Protein AF-A0A939SA36-F1 (afdb_monomer)

InterPro domains:
  IPR015309 Transcriptional repressor TraM [PF09228] (1-78)
  IPR036336 Transcriptional repressor TraM superfamily [SSF109631] (4-79)

Mean predicted aligned error: 3.64 Å

Structure (mmCIF, N/CA/C/O backbone):
data_AF-A0A939SA36-F1
#
_entry.id   AF-A0A939SA36-F1
#
loop_
_atom_site.group_PDB
_atom_site.id
_atom_site.type_symbol
_atom_site.label_atom_id
_atom_site.label_alt_id
_atom_site.label_comp_id
_atom_site.label_asym_id
_atom_site.label_entity_id
_atom_site.label_seq_id
_atom_site.pdbx_PDB_ins_code
_atom_site.Cartn_x
_atom_site.Cartn_y
_atom_site.Cartn_z
_atom_site.occupancy
_atom_site.B_iso_or_equiv
_atom_site.auth_seq_id
_atom_site.auth_comp_id
_atom_site.auth_asym_id
_atom_site.auth_atom_id
_atom_site.pdbx_PDB_model_num
ATOM 1 N N . MET A 1 1 ? -9.694 -6.871 23.429 1.00 72.31 1 MET A N 1
ATOM 2 C CA . MET A 1 1 ? -9.328 -5.563 22.860 1.00 72.31 1 MET A CA 1
ATOM 3 C C . MET A 1 1 ? -10.500 -4.639 23.081 1.00 72.31 1 MET A C 1
ATOM 5 O O . MET A 1 1 ? -11.617 -5.022 22.740 1.00 72.31 1 MET A O 1
ATOM 9 N N . ALA A 1 2 ? -10.269 -3.504 23.729 1.00 88.69 2 ALA A N 1
ATOM 10 C CA . ALA A 1 2 ? -11.328 -2.527 23.945 1.00 88.69 2 ALA A CA 1
ATOM 11 C C . ALA A 1 2 ? -11.656 -1.817 22.621 1.00 88.69 2 ALA A C 1
ATOM 13 O O . ALA A 1 2 ? -10.782 -1.658 21.771 1.00 88.69 2 ALA A O 1
ATOM 14 N N . GLN A 1 3 ? -12.898 -1.371 22.438 1.00 89.44 3 GLN A N 1
ATOM 15 C CA . GLN A 1 3 ? -13.322 -0.707 21.200 1.00 89.44 3 GLN A CA 1
ATOM 16 C C . GLN A 1 3 ? -12.453 0.515 20.817 1.00 89.44 3 GLN A C 1
ATOM 18 O O . GLN A 1 3 ? -12.057 0.595 19.656 1.00 89.44 3 GLN A O 1
ATOM 23 N N . PRO A 1 4 ? -12.033 1.395 21.753 1.00 92.88 4 PRO A N 1
ATOM 24 C CA . PRO A 1 4 ? -11.140 2.512 21.422 1.00 92.88 4 PRO A CA 1
ATOM 25 C C . PRO A 1 4 ? -9.738 2.077 20.973 1.00 92.88 4 PRO A C 1
ATOM 27 O O . PRO A 1 4 ? -9.081 2.769 20.203 1.00 92.88 4 PRO A O 1
ATOM 30 N N . GLU A 1 5 ? -9.257 0.940 21.473 1.00 95.06 5 GLU A N 1
ATOM 31 C CA . GLU A 1 5 ? -7.958 0.377 21.099 1.00 95.06 5 GLU A CA 1
ATOM 32 C C . GLU A 1 5 ? -8.016 -0.215 19.686 1.00 95.06 5 GLU A C 1
ATOM 34 O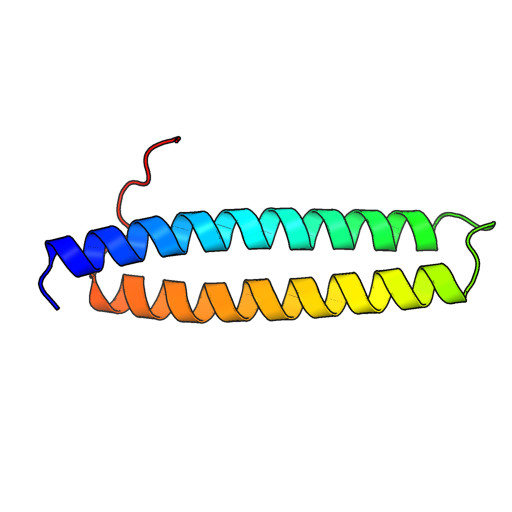 O . GLU A 1 5 ? -7.134 0.044 18.871 1.00 95.06 5 GLU A O 1
ATOM 39 N N . LEU A 1 6 ? -9.101 -0.929 19.369 1.00 96.12 6 LEU A N 1
ATOM 40 C CA . LEU A 1 6 ? -9.351 -1.456 18.029 1.00 96.12 6 LEU A CA 1
ATOM 41 C C . LEU A 1 6 ? -9.500 -0.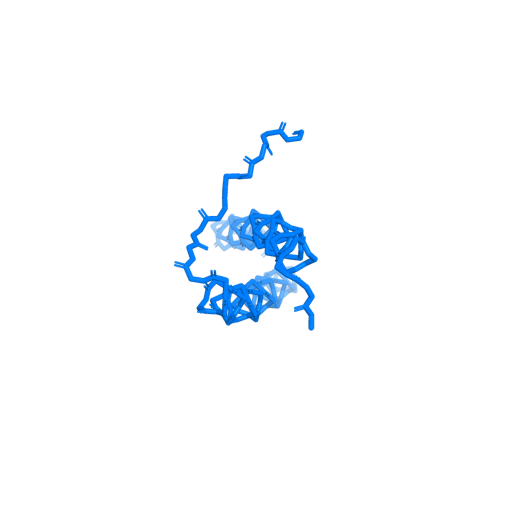335 16.993 1.00 96.12 6 LEU A C 1
ATOM 43 O O . LEU A 1 6 ? -8.950 -0.437 15.898 1.00 96.12 6 LEU A O 1
ATOM 47 N N . GLU A 1 7 ? -10.203 0.747 17.333 1.00 96.44 7 GLU A N 1
ATOM 48 C CA . GLU A 1 7 ? -10.343 1.909 16.452 1.00 96.44 7 GLU A CA 1
ATOM 49 C C . GLU A 1 7 ? -8.991 2.576 16.169 1.00 96.44 7 GLU A C 1
ATOM 51 O O . GLU A 1 7 ? -8.678 2.844 15.009 1.00 96.44 7 GLU A O 1
ATOM 56 N N . ARG A 1 8 ? -8.149 2.774 17.195 1.00 96.06 8 ARG A N 1
ATOM 57 C CA . ARG A 1 8 ? -6.786 3.310 17.022 1.00 96.06 8 ARG A CA 1
ATOM 58 C C . ARG A 1 8 ? -5.935 2.423 16.115 1.00 96.06 8 ARG A C 1
ATOM 60 O O . ARG A 1 8 ? -5.381 2.924 15.143 1.00 96.06 8 ARG A O 1
ATOM 67 N N . LEU A 1 9 ? -5.908 1.113 16.373 1.00 96.25 9 LEU A N 1
ATOM 68 C CA . LEU A 1 9 ? -5.183 0.153 15.534 1.00 96.25 9 LEU A CA 1
ATOM 69 C C . LEU A 1 9 ? -5.687 0.160 14.087 1.00 96.25 9 LEU A C 1
ATOM 71 O O . LEU A 1 9 ? -4.893 0.073 13.157 1.00 96.25 9 LEU A O 1
ATOM 75 N N . THR A 1 10 ? -6.998 0.303 13.886 1.00 97.19 10 THR A N 1
ATOM 76 C CA . THR A 1 10 ? -7.582 0.389 12.542 1.00 97.19 10 THR A CA 1
ATOM 77 C C . THR A 1 10 ? -7.164 1.681 11.839 1.00 97.19 10 THR A C 1
ATOM 79 O O . THR A 1 10 ? -6.812 1.646 10.664 1.00 97.19 10 THR A O 1
ATOM 82 N N . ILE A 1 11 ? -7.141 2.821 12.538 1.00 97.38 11 ILE A N 1
ATOM 83 C CA . ILE A 1 11 ? -6.659 4.098 11.985 1.00 97.38 11 ILE A CA 1
ATOM 84 C C . ILE A 1 11 ? -5.187 3.998 11.568 1.00 97.38 11 ILE A C 1
ATOM 86 O O . ILE A 1 11 ? -4.836 4.430 10.466 1.00 97.38 11 ILE A O 1
ATOM 90 N N . ASP A 1 12 ? -4.338 3.419 12.415 1.00 96.50 12 ASP A N 1
ATOM 91 C CA . ASP A 1 12 ? -2.914 3.254 12.117 1.00 96.50 12 ASP A CA 1
ATOM 92 C C . ASP A 1 12 ? -2.701 2.283 10.946 1.00 96.50 12 ASP A C 1
ATOM 94 O O . ASP A 1 12 ? -1.994 2.620 9.995 1.00 96.50 12 ASP A O 1
ATOM 98 N N . ALA A 1 13 ? -3.431 1.165 10.905 1.00 96.69 13 ALA A N 1
ATOM 99 C CA . ALA A 1 13 ? -3.409 0.240 9.772 1.00 96.69 13 ALA A CA 1
ATOM 100 C C . ALA A 1 13 ? -3.859 0.899 8.454 1.00 96.69 13 ALA A C 1
ATOM 102 O O . ALA A 1 13 ? -3.289 0.618 7.400 1.00 96.69 13 ALA A O 1
ATOM 103 N N . ILE A 1 14 ? -4.839 1.814 8.479 1.00 96.94 14 ILE A N 1
ATOM 104 C CA . ILE A 1 14 ? -5.227 2.581 7.282 1.00 96.94 14 ILE A CA 1
ATOM 105 C C . ILE A 1 14 ? -4.076 3.480 6.817 1.00 96.94 14 ILE A C 1
ATOM 107 O O . ILE A 1 14 ? -3.838 3.593 5.611 1.00 96.94 14 ILE A O 1
ATOM 111 N N . ARG A 1 15 ? -3.365 4.138 7.740 1.00 96.19 15 ARG A N 1
ATOM 112 C CA . ARG A 1 15 ? -2.210 4.986 7.399 1.00 96.19 15 ARG A CA 1
ATOM 113 C C . ARG A 1 15 ? -1.087 4.161 6.781 1.00 96.19 15 ARG A C 1
ATOM 115 O O . ARG A 1 15 ? -0.589 4.524 5.716 1.00 96.19 15 ARG A O 1
ATOM 122 N N . GLU A 1 16 ? -0.746 3.036 7.396 1.00 95.75 16 GLU A N 1
ATOM 123 C CA . GLU A 1 16 ? 0.268 2.111 6.887 1.00 95.75 16 GLU A CA 1
ATOM 124 C C . GLU A 1 16 ? -0.114 1.535 5.523 1.00 95.75 16 GLU A C 1
ATOM 126 O O . GLU A 1 16 ? 0.711 1.495 4.609 1.00 95.75 16 GLU A O 1
ATOM 131 N N . TYR A 1 17 ? -1.379 1.147 5.346 1.00 96.38 17 TYR A N 1
ATOM 132 C CA . TYR A 1 17 ? -1.889 0.681 4.062 1.00 96.38 17 TYR A CA 1
ATOM 133 C C . TYR A 1 17 ? -1.737 1.759 2.983 1.00 96.38 17 TYR A C 1
ATOM 135 O O . TYR A 1 17 ? -1.148 1.490 1.936 1.00 96.38 17 TYR A O 1
ATOM 143 N N . ARG A 1 18 ? -2.171 2.999 3.247 1.00 95.75 18 ARG A N 1
ATOM 144 C CA . ARG A 1 18 ? -2.013 4.124 2.305 1.00 95.75 18 ARG A CA 1
ATOM 145 C C . ARG A 1 18 ? -0.548 4.365 1.934 1.00 95.75 18 ARG A C 1
ATOM 147 O O . ARG A 1 18 ? -0.251 4.545 0.755 1.00 95.75 18 ARG A O 1
ATOM 154 N N . ALA A 1 19 ? 0.360 4.325 2.910 1.00 95.75 19 ALA A N 1
ATOM 155 C CA . ALA A 1 19 ? 1.793 4.459 2.659 1.00 95.75 19 ALA A CA 1
ATOM 156 C C . ALA A 1 19 ? 2.327 3.318 1.775 1.00 95.75 19 ALA A C 1
ATOM 158 O O . ALA A 1 19 ? 3.051 3.567 0.813 1.00 95.75 19 ALA A O 1
ATOM 159 N N . SER A 1 20 ? 1.919 2.074 2.041 1.00 96.75 20 SER A N 1
ATOM 160 C CA . SER A 1 20 ? 2.336 0.919 1.236 1.00 96.75 20 SER A CA 1
ATOM 161 C C . SER A 1 20 ? 1.826 0.972 -0.205 1.00 96.75 20 SER A C 1
ATOM 163 O O . SER A 1 20 ? 2.565 0.628 -1.122 1.00 96.75 20 SER A O 1
ATOM 165 N N . VAL A 1 21 ? 0.608 1.481 -0.423 1.00 96.56 21 VAL A N 1
ATOM 166 C CA . VAL A 1 21 ? 0.059 1.706 -1.768 1.00 96.56 21 VAL A CA 1
ATOM 167 C C . VAL A 1 21 ? 0.889 2.748 -2.518 1.00 96.56 21 VAL A C 1
ATOM 169 O O . VAL A 1 21 ? 1.245 2.524 -3.672 1.00 96.56 21 VAL A O 1
ATOM 172 N N . ALA A 1 22 ? 1.255 3.857 -1.867 1.00 96.75 22 ALA A N 1
ATOM 173 C CA . ALA A 1 22 ? 2.096 4.883 -2.484 1.00 96.75 22 ALA A CA 1
ATOM 174 C C . ALA A 1 22 ? 3.487 4.344 -2.875 1.00 96.75 22 ALA A C 1
ATOM 176 O O . ALA A 1 22 ? 3.994 4.658 -3.955 1.00 96.75 22 ALA A O 1
ATOM 177 N N . LEU A 1 23 ? 4.088 3.496 -2.033 1.00 96.44 23 LEU A N 1
ATOM 178 C CA . LEU A 1 23 ? 5.363 2.834 -2.332 1.00 96.44 23 LEU A CA 1
ATOM 179 C C . LEU A 1 23 ? 5.242 1.856 -3.504 1.00 96.44 23 LEU A C 1
ATOM 181 O O . LEU A 1 23 ? 6.081 1.877 -4.403 1.00 96.44 23 LEU A O 1
ATOM 185 N N . ALA A 1 24 ? 4.193 1.032 -3.521 1.00 96.75 24 ALA A N 1
ATOM 186 C CA . ALA A 1 24 ? 3.950 0.082 -4.600 1.00 96.75 24 ALA A CA 1
ATOM 187 C C . ALA A 1 24 ? 3.731 0.785 -5.944 1.00 96.75 24 ALA A C 1
ATOM 189 O O . ALA A 1 24 ? 4.319 0.385 -6.949 1.00 96.75 24 ALA A O 1
ATOM 190 N N . GLU A 1 25 ? 2.968 1.878 -5.948 1.00 97.44 25 GLU A N 1
ATOM 191 C CA . GLU A 1 25 ? 2.751 2.689 -7.144 1.00 97.44 25 GLU A CA 1
ATOM 192 C C . GLU A 1 25 ? 4.048 3.357 -7.619 1.00 97.44 25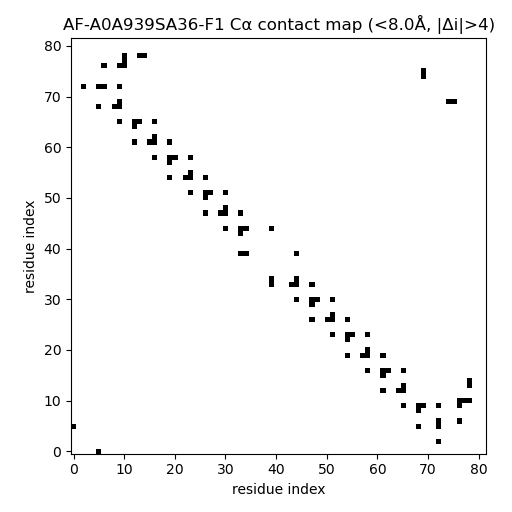 GLU A C 1
ATOM 194 O O . GLU A 1 25 ? 4.366 3.326 -8.807 1.00 97.44 25 GLU A O 1
ATOM 199 N N . THR A 1 26 ? 4.859 3.877 -6.697 1.00 98.00 26 THR A N 1
ATOM 200 C CA . THR A 1 26 ? 6.178 4.440 -7.029 1.00 98.00 26 THR A CA 1
ATOM 201 C C . THR A 1 26 ? 7.091 3.386 -7.661 1.00 98.00 26 THR A C 1
AT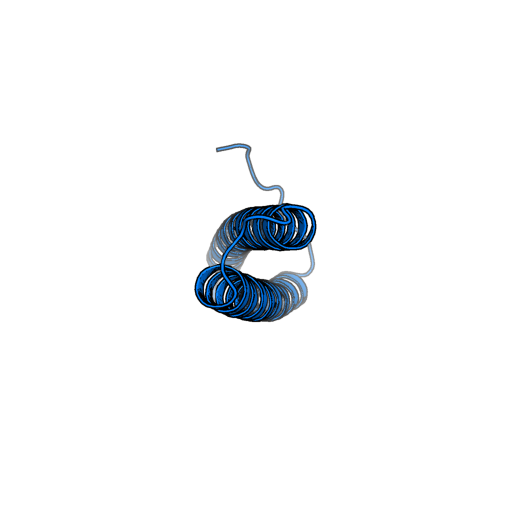OM 203 O O . THR A 1 26 ? 7.678 3.631 -8.716 1.00 98.00 26 THR A O 1
ATOM 206 N N . ALA A 1 27 ? 7.178 2.192 -7.067 1.00 97.50 27 ALA A N 1
ATOM 207 C CA . ALA A 1 27 ? 7.976 1.091 -7.603 1.00 97.50 27 ALA A CA 1
ATOM 208 C C . ALA A 1 27 ? 7.473 0.640 -8.984 1.00 97.50 27 ALA A C 1
ATOM 210 O O . ALA A 1 27 ? 8.271 0.376 -9.887 1.00 97.50 27 ALA A O 1
ATOM 211 N N . ARG A 1 28 ? 6.149 0.608 -9.182 1.00 97.50 28 ARG A N 1
ATOM 212 C CA . ARG A 1 28 ? 5.525 0.297 -10.472 1.00 97.50 28 ARG A CA 1
ATOM 213 C C . ARG A 1 28 ? 5.927 1.315 -11.537 1.00 97.50 28 ARG A C 1
ATOM 215 O O . ARG A 1 28 ? 6.347 0.918 -12.622 1.00 97.50 28 ARG A O 1
ATOM 222 N N . LEU A 1 29 ? 5.838 2.609 -11.230 1.00 97.94 29 LEU A N 1
ATOM 223 C CA . LEU A 1 29 ? 6.226 3.684 -12.147 1.00 97.94 29 LEU A CA 1
ATOM 224 C C . LEU A 1 29 ? 7.715 3.616 -12.504 1.00 97.94 29 LEU A C 1
ATOM 226 O O . LEU A 1 29 ? 8.062 3.733 -13.676 1.00 97.94 29 LEU A O 1
ATOM 230 N N . GLN A 1 30 ? 8.589 3.354 -11.528 1.00 97.19 30 GLN A N 1
ATOM 231 C CA . GLN A 1 30 ? 10.024 3.170 -11.772 1.00 97.19 30 GLN A CA 1
ATOM 232 C C . GLN A 1 30 ? 10.307 1.969 -12.680 1.00 97.19 30 GLN A C 1
ATOM 234 O O . GLN A 1 30 ? 11.108 2.076 -13.608 1.00 97.19 30 GLN A O 1
ATOM 239 N N . ARG A 1 31 ? 9.626 0.838 -12.456 1.00 96.00 31 ARG A N 1
ATOM 240 C CA . ARG A 1 31 ? 9.741 -0.347 -13.316 1.00 96.00 31 ARG A CA 1
ATOM 241 C C . ARG A 1 31 ? 9.300 -0.044 -14.748 1.00 96.00 31 ARG A C 1
ATOM 243 O O . ARG A 1 31 ? 10.004 -0.410 -15.682 1.00 96.00 31 ARG A O 1
ATOM 250 N N . VAL A 1 32 ? 8.165 0.635 -14.920 1.00 96.94 32 VAL A N 1
ATOM 251 C CA . VAL A 1 32 ? 7.649 1.029 -16.243 1.00 96.94 32 VAL A CA 1
ATOM 252 C C . VAL A 1 32 ? 8.619 1.977 -16.948 1.00 96.94 32 VAL A C 1
ATOM 254 O O . VAL A 1 32 ? 8.921 1.771 -18.121 1.00 96.94 32 VAL A O 1
ATOM 257 N N . ALA A 1 33 ? 9.162 2.967 -16.238 1.00 96.12 33 ALA A N 1
ATOM 258 C CA . ALA A 1 33 ? 10.153 3.884 -16.794 1.00 96.12 33 ALA A CA 1
ATOM 259 C C . ALA A 1 33 ? 11.418 3.143 -17.260 1.00 96.12 33 ALA A C 1
ATOM 261 O O . ALA A 1 33 ? 11.861 3.340 -18.385 1.00 96.12 33 ALA A O 1
ATOM 262 N N . ALA A 1 34 ? 11.947 2.222 -16.448 1.00 94.56 34 ALA A N 1
ATOM 263 C CA . ALA A 1 34 ? 13.120 1.418 -16.801 1.00 94.56 34 ALA A CA 1
ATOM 264 C C . ALA A 1 34 ? 12.875 0.433 -17.961 1.00 94.56 34 ALA A C 1
ATOM 266 O O . ALA A 1 34 ? 13.810 0.058 -18.667 1.00 94.56 34 ALA A O 1
ATOM 267 N N . GLN A 1 35 ? 11.631 -0.010 -18.162 1.00 92.19 35 GLN A N 1
ATOM 268 C CA . GLN A 1 35 ? 11.245 -0.822 -19.321 1.00 92.19 35 GLN A CA 1
ATOM 269 C C . GLN A 1 35 ? 11.156 0.005 -20.607 1.00 92.19 35 GLN A C 1
ATOM 271 O O . GLN A 1 35 ? 11.466 -0.515 -21.676 1.00 92.19 35 GLN A O 1
ATOM 276 N N . ALA A 1 36 ? 10.736 1.268 -20.504 1.00 94.62 36 ALA A N 1
ATOM 277 C CA . ALA A 1 36 ? 10.664 2.194 -21.631 1.00 94.62 36 ALA A CA 1
ATOM 278 C C . ALA A 1 36 ? 12.033 2.791 -22.009 1.00 94.62 36 ALA A C 1
ATOM 280 O O . ALA A 1 36 ? 12.229 3.194 -23.153 1.00 94.62 36 ALA A O 1
ATOM 281 N N . ASP A 1 37 ? 12.973 2.841 -21.065 1.00 94.06 37 ASP A N 1
ATOM 282 C CA . ASP A 1 37 ? 14.340 3.310 -21.277 1.00 94.06 37 ASP A CA 1
ATOM 283 C C . ASP A 1 37 ? 15.191 2.234 -21.967 1.00 94.06 37 ASP A C 1
ATOM 285 O O . ASP A 1 37 ? 15.535 1.221 -21.355 1.00 94.06 37 ASP A O 1
ATOM 289 N N . ALA A 1 38 ? 15.537 2.453 -23.239 1.00 88.31 38 ALA A N 1
ATOM 290 C CA . ALA A 1 38 ? 16.328 1.526 -24.049 1.00 88.31 38 ALA A CA 1
ATOM 291 C C . ALA A 1 38 ? 17.765 1.334 -23.531 1.00 88.31 38 ALA A C 1
ATOM 293 O O . ALA A 1 38 ? 18.321 0.251 -23.723 1.00 88.31 38 ALA A O 1
ATOM 294 N N . ASP A 1 39 ? 18.314 2.330 -22.831 1.00 94.25 39 ASP A N 1
ATOM 295 C CA . ASP A 1 39 ? 19.680 2.321 -22.299 1.00 94.25 39 ASP A CA 1
ATOM 296 C C . ASP A 1 39 ? 19.755 1.704 -20.891 1.00 94.25 39 ASP A C 1
ATOM 298 O O . ASP A 1 39 ? 20.840 1.464 -20.353 1.00 94.25 39 ASP A O 1
ATOM 302 N N . CYS A 1 40 ? 18.605 1.401 -20.280 1.00 92.62 40 CYS A N 1
ATOM 303 C CA . CYS A 1 40 ? 18.556 0.777 -18.967 1.00 92.62 40 CYS A CA 1
ATOM 304 C C . CYS A 1 40 ? 19.123 -0.651 -19.007 1.00 92.62 40 CYS A C 1
ATOM 306 O O . CYS A 1 40 ? 18.636 -1.517 -19.745 1.00 92.62 40 CYS A O 1
ATOM 308 N N . CYS A 1 41 ? 20.127 -0.920 -18.167 1.00 95.25 41 CYS A N 1
ATOM 309 C CA . CYS A 1 41 ? 20.769 -2.227 -18.126 1.00 95.25 41 CYS A CA 1
ATOM 310 C C . CYS A 1 41 ? 19.821 -3.336 -17.612 1.00 95.25 41 CYS A C 1
ATOM 312 O O . CYS A 1 41 ? 18.951 -3.085 -16.763 1.00 95.25 41 CYS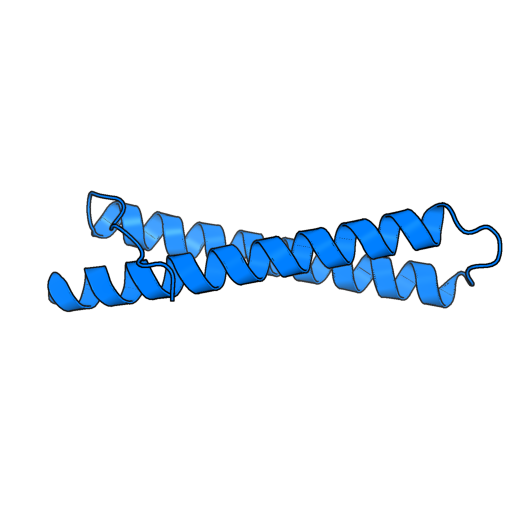 A O 1
ATOM 314 N N . PRO A 1 42 ? 19.987 -4.587 -18.088 1.00 94.50 42 PRO A N 1
ATOM 315 C CA . PRO A 1 42 ? 19.153 -5.715 -17.671 1.00 94.50 42 PRO A CA 1
ATOM 316 C C . PRO A 1 42 ? 19.136 -5.942 -16.154 1.00 94.50 42 PRO A C 1
ATOM 318 O O . PRO A 1 42 ? 18.088 -6.260 -15.590 1.00 94.50 42 PRO A O 1
ATOM 321 N N . GLU A 1 43 ? 20.267 -5.731 -15.477 1.00 95.81 43 GLU A N 1
ATOM 322 C CA . GLU A 1 43 ? 20.401 -5.908 -14.030 1.00 95.81 43 GLU A CA 1
ATOM 323 C C . GLU A 1 43 ? 19.507 -4.930 -13.267 1.00 95.81 43 GLU A C 1
ATOM 325 O O . GLU A 1 43 ? 18.810 -5.325 -12.328 1.00 95.81 43 GLU A O 1
ATOM 330 N N . ARG A 1 44 ? 19.466 -3.665 -13.704 1.00 94.50 44 ARG A N 1
ATOM 331 C CA . ARG A 1 44 ? 18.628 -2.637 -13.080 1.00 94.50 44 ARG A CA 1
ATOM 332 C C . ARG A 1 44 ? 17.145 -2.909 -13.306 1.00 94.50 44 ARG A C 1
ATOM 334 O O . ARG A 1 44 ? 16.349 -2.739 -12.382 1.00 94.50 44 ARG A O 1
ATOM 341 N N . ARG A 1 45 ? 16.761 -3.379 -14.497 1.00 95.50 45 ARG A N 1
ATOM 342 C CA . ARG A 1 45 ? 15.375 -3.798 -14.772 1.00 95.50 45 ARG A CA 1
ATOM 343 C C . ARG A 1 45 ? 14.949 -4.963 -13.876 1.00 95.50 45 ARG A C 1
ATOM 345 O O . ARG A 1 45 ? 13.859 -4.918 -13.309 1.00 95.50 45 ARG A O 1
ATOM 352 N N . ALA A 1 46 ? 15.810 -5.967 -13.703 1.00 96.31 46 ALA A N 1
ATOM 353 C CA . ALA A 1 46 ? 15.544 -7.110 -12.828 1.00 96.31 46 ALA A CA 1
ATOM 354 C C . ALA A 1 46 ? 15.461 -6.708 -11.343 1.00 96.31 46 ALA A C 1
ATOM 356 O O . ALA A 1 46 ? 14.633 -7.224 -10.592 1.00 96.31 46 ALA A O 1
ATOM 357 N N . GLU A 1 47 ? 16.292 -5.764 -10.896 1.00 97.38 47 GLU A N 1
ATOM 358 C CA . GLU A 1 47 ? 16.200 -5.188 -9.553 1.00 97.38 47 GLU A CA 1
ATOM 359 C C . GLU A 1 47 ? 14.861 -4.473 -9.330 1.00 97.38 47 GLU A C 1
ATOM 361 O O . GLU A 1 47 ? 14.153 -4.786 -8.373 1.00 97.38 47 GLU A O 1
ATOM 366 N N . LEU A 1 48 ? 14.474 -3.572 -10.237 1.00 97.38 48 LEU A N 1
ATOM 367 C CA . LEU A 1 48 ? 13.213 -2.831 -10.145 1.00 97.38 48 LEU A CA 1
ATOM 368 C C . LEU A 1 48 ? 11.986 -3.742 -10.243 1.00 97.38 48 LEU A C 1
ATOM 370 O O . LEU A 1 48 ? 10.979 -3.481 -9.586 1.00 97.38 48 LEU A O 1
ATOM 374 N N . GLN A 1 49 ? 12.071 -4.830 -11.011 1.00 96.88 49 GLN A N 1
ATOM 375 C CA . GLN A 1 49 ? 11.046 -5.869 -11.017 1.00 96.88 49 GLN A CA 1
ATOM 376 C C . GLN A 1 49 ? 10.879 -6.494 -9.626 1.00 96.88 49 GLN A C 1
ATOM 378 O O . GLN A 1 49 ? 9.765 -6.498 -9.108 1.00 96.88 49 GLN A O 1
ATOM 383 N N . ARG A 1 50 ? 11.969 -6.941 -8.989 1.00 97.81 50 ARG A N 1
ATOM 384 C CA . ARG A 1 50 ? 11.916 -7.522 -7.635 1.00 97.81 50 ARG A CA 1
ATOM 385 C C . ARG A 1 50 ? 11.389 -6.533 -6.596 1.00 97.81 50 ARG A C 1
ATOM 387 O O . ARG A 1 50 ? 10.605 -6.917 -5.734 1.00 97.81 50 ARG A O 1
ATOM 394 N N . ILE A 1 51 ? 11.789 -5.263 -6.684 1.00 97.69 51 ILE A N 1
ATOM 395 C CA . ILE A 1 51 ? 11.296 -4.205 -5.787 1.00 97.69 51 ILE A CA 1
ATOM 396 C C . ILE A 1 51 ? 9.786 -4.013 -5.959 1.00 97.69 51 ILE A C 1
ATOM 398 O O . ILE A 1 51 ? 9.064 -3.952 -4.965 1.00 97.69 51 ILE A O 1
ATOM 402 N N . ASN A 1 52 ? 9.293 -3.944 -7.199 1.00 97.38 52 ASN A N 1
ATOM 403 C CA . ASN A 1 52 ? 7.863 -3.815 -7.471 1.00 97.38 52 ASN A CA 1
ATOM 404 C C . ASN A 1 52 ? 7.076 -5.042 -6.983 1.00 97.38 52 ASN A C 1
ATOM 406 O O . ASN A 1 52 ? 6.079 -4.857 -6.297 1.00 97.38 52 ASN A O 1
ATOM 410 N N . GLU A 1 53 ? 7.545 -6.264 -7.241 1.00 97.69 53 GLU A N 1
ATOM 411 C CA . GLU A 1 53 ? 6.911 -7.504 -6.757 1.00 97.69 53 GLU A CA 1
ATOM 412 C C . GLU A 1 53 ? 6.867 -7.579 -5.221 1.00 97.69 53 GLU A C 1
ATOM 414 O O . GLU A 1 53 ? 5.852 -7.965 -4.630 1.00 97.69 53 GLU A O 1
ATOM 419 N N . HIS A 1 54 ? 7.952 -7.171 -4.558 1.00 97.56 54 HIS A N 1
ATOM 420 C CA . HIS A 1 54 ? 8.005 -7.101 -3.102 1.00 97.56 54 HIS A CA 1
ATOM 421 C C . HIS A 1 54 ? 7.016 -6.064 -2.560 1.00 97.56 54 HIS A C 1
ATOM 423 O O . HIS A 1 54 ? 6.205 -6.392 -1.697 1.00 97.56 54 HIS A O 1
ATOM 429 N N . ALA A 1 55 ? 7.016 -4.845 -3.109 1.00 96.62 55 ALA A N 1
ATOM 430 C CA . ALA A 1 55 ? 6.079 -3.800 -2.709 1.00 96.62 55 ALA A CA 1
ATOM 431 C C . ALA A 1 55 ? 4.616 -4.215 -2.952 1.00 96.62 55 ALA A C 1
ATOM 433 O O . ALA A 1 55 ? 3.759 -3.944 -2.109 1.00 96.62 55 ALA A O 1
ATOM 434 N N . GLU A 1 56 ? 4.339 -4.924 -4.054 1.00 96.12 56 GLU A N 1
ATOM 435 C CA . GLU A 1 56 ? 3.026 -5.502 -4.362 1.00 96.12 56 GLU A CA 1
ATOM 436 C C . GLU A 1 56 ? 2.565 -6.517 -3.315 1.00 96.12 56 GLU A C 1
ATOM 438 O O . GLU A 1 56 ? 1.433 -6.472 -2.829 1.00 96.12 56 GLU A O 1
ATOM 443 N N . THR A 1 57 ? 3.460 -7.417 -2.922 1.00 97.19 57 THR A N 1
ATOM 444 C CA . THR A 1 57 ? 3.184 -8.413 -1.882 1.00 97.19 57 THR A CA 1
ATOM 445 C C . THR A 1 57 ? 2.918 -7.742 -0.533 1.00 97.19 57 THR A C 1
ATOM 447 O O . THR A 1 57 ? 1.936 -8.051 0.145 1.00 97.19 57 THR A O 1
ATOM 450 N N . GLU A 1 58 ? 3.753 -6.769 -0.176 1.00 95.12 58 GLU A N 1
ATOM 451 C CA . GLU A 1 58 ? 3.689 -6.026 1.078 1.00 95.12 58 GLU A CA 1
ATOM 452 C C . GLU A 1 58 ? 2.385 -5.227 1.232 1.00 95.12 58 GLU A C 1
ATOM 454 O O . GLU A 1 58 ? 1.753 -5.266 2.297 1.00 95.12 58 GLU A O 1
ATOM 459 N N . HIS A 1 59 ? 1.936 -4.509 0.195 1.00 93.75 59 HIS A N 1
ATOM 460 C CA . HIS A 1 59 ? 0.679 -3.761 0.305 1.00 93.75 59 HIS A CA 1
ATOM 461 C C . HIS A 1 59 ? -0.544 -4.692 0.323 1.00 93.75 59 HIS A C 1
ATOM 463 O O . HIS A 1 59 ? -1.518 -4.393 1.016 1.00 93.75 59 HIS A O 1
ATOM 469 N N . ARG A 1 60 ? -0.510 -5.840 -0.377 1.00 95.44 60 ARG A N 1
ATOM 470 C CA . ARG A 1 60 ? -1.586 -6.851 -0.318 1.00 95.44 60 ARG A CA 1
ATOM 471 C C . ARG A 1 60 ? -1.697 -7.468 1.074 1.00 95.44 60 ARG A C 1
ATOM 473 O O . ARG A 1 60 ? -2.804 -7.610 1.588 1.00 95.44 60 ARG A O 1
ATOM 480 N N . ALA A 1 61 ? -0.570 -7.777 1.715 1.00 95.88 61 ALA A N 1
ATOM 481 C CA . ALA A 1 61 ? -0.560 -8.267 3.091 1.00 95.88 61 ALA A CA 1
ATOM 482 C C . ALA A 1 61 ? -1.194 -7.247 4.055 1.00 95.88 61 ALA A C 1
ATOM 484 O O . ALA A 1 61 ? -2.060 -7.602 4.856 1.00 95.88 61 ALA A O 1
ATOM 485 N N . ARG A 1 62 ? -0.846 -5.959 3.921 1.00 95.06 62 ARG A N 1
ATOM 486 C CA . ARG A 1 62 ? -1.457 -4.876 4.714 1.00 95.06 62 ARG A CA 1
ATOM 487 C C . ARG A 1 62 ? -2.949 -4.718 4.448 1.00 95.06 62 ARG A C 1
ATOM 489 O O . ARG A 1 62 ? -3.704 -4.490 5.388 1.00 95.06 62 ARG A O 1
ATOM 496 N N . GLN A 1 63 ? -3.390 -4.886 3.202 1.00 96.94 63 GLN A N 1
ATOM 497 C CA . GLN A 1 63 ? -4.811 -4.864 2.857 1.00 96.94 63 GLN A CA 1
ATOM 498 C C . GLN A 1 63 ? -5.592 -5.962 3.596 1.00 96.94 63 GLN A C 1
ATOM 500 O O . GLN A 1 63 ? -6.668 -5.694 4.122 1.00 96.94 63 GLN A O 1
ATOM 505 N N . LEU A 1 64 ? -5.048 -7.180 3.682 1.00 97.06 64 LEU A N 1
ATOM 506 C CA . LEU A 1 64 ? -5.686 -8.295 4.394 1.00 97.06 64 LEU A CA 1
ATOM 507 C C . LEU A 1 64 ? -5.812 -8.030 5.901 1.00 97.06 64 LEU A C 1
ATOM 509 O O . LEU A 1 64 ? -6.865 -8.285 6.493 1.00 97.06 64 LEU A O 1
ATOM 513 N N . VAL A 1 65 ? -4.756 -7.487 6.514 1.00 96.06 65 VAL A N 1
ATOM 514 C CA . VAL A 1 65 ? -4.777 -7.077 7.927 1.00 96.06 65 VAL A CA 1
ATOM 515 C C . VAL A 1 65 ? -5.821 -5.985 8.146 1.00 96.06 65 VAL A C 1
ATOM 517 O O . VAL A 1 65 ? -6.646 -6.100 9.051 1.00 96.06 65 VAL A O 1
ATOM 520 N N . LEU A 1 66 ? -5.835 -4.960 7.292 1.00 96.94 66 LEU A N 1
ATOM 521 C CA . LEU A 1 66 ? -6.788 -3.860 7.384 1.00 96.94 66 LEU A CA 1
ATOM 522 C C . LEU A 1 66 ? -8.239 -4.341 7.243 1.00 96.94 66 LEU A C 1
ATOM 524 O O . LEU A 1 66 ? -9.079 -3.948 8.049 1.00 96.94 66 LEU A O 1
ATOM 528 N N . ASN A 1 67 ? -8.526 -5.216 6.277 1.00 97.25 67 ASN A N 1
ATOM 529 C CA . ASN A 1 67 ? -9.858 -5.801 6.108 1.00 97.25 67 ASN A CA 1
ATOM 530 C C . ASN A 1 67 ? -10.304 -6.520 7.388 1.00 97.25 67 ASN A C 1
ATOM 532 O O . ASN A 1 67 ? -11.394 -6.269 7.887 1.00 97.25 67 ASN A O 1
ATOM 536 N N . SER A 1 68 ? -9.414 -7.319 7.983 1.00 97.06 68 SER A N 1
ATOM 537 C CA . SER A 1 68 ? -9.707 -8.047 9.224 1.00 97.06 68 SER A CA 1
ATOM 538 C C . SER A 1 68 ? -9.990 -7.108 10.407 1.00 97.06 68 SER A C 1
ATOM 540 O O . SER A 1 68 ? -10.825 -7.407 11.263 1.00 97.06 68 SER A O 1
ATOM 542 N N . LEU A 1 69 ? -9.298 -5.965 10.476 1.00 96.88 69 LEU A N 1
ATOM 543 C CA . LEU A 1 69 ? -9.522 -4.945 11.504 1.00 96.88 69 LEU A CA 1
ATOM 544 C C . LEU A 1 69 ? -10.850 -4.208 11.299 1.00 9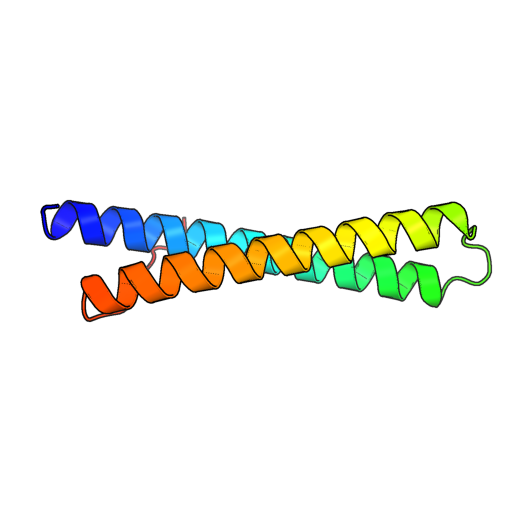6.88 69 LEU A C 1
ATOM 546 O O . LEU A 1 69 ? -11.591 -4.033 12.265 1.00 96.88 69 LEU A O 1
ATOM 550 N N . ILE A 1 70 ? -11.174 -3.835 10.058 1.00 97.00 70 ILE A N 1
ATOM 551 C CA . ILE A 1 70 ? -12.448 -3.192 9.701 1.00 97.00 70 ILE A CA 1
ATOM 552 C C . ILE A 1 70 ? -13.624 -4.126 9.997 1.00 97.00 70 ILE A C 1
ATOM 554 O O . ILE A 1 70 ? -14.585 -3.691 10.629 1.00 97.00 70 ILE A O 1
ATOM 558 N N . ASP A 1 71 ? -13.533 -5.403 9.618 1.00 96.94 71 ASP A N 1
ATOM 559 C CA . ASP A 1 71 ? -14.580 -6.398 9.878 1.00 96.94 71 ASP A CA 1
ATOM 560 C C . ASP A 1 71 ? -14.848 -6.546 11.380 1.00 96.94 71 ASP A C 1
ATOM 562 O O . ASP A 1 71 ? -15.995 -6.636 11.817 1.00 96.94 71 ASP A O 1
ATOM 566 N N . ARG A 1 72 ? -13.787 -6.513 12.196 1.00 96.19 72 ARG A N 1
ATOM 567 C CA . ARG A 1 72 ? -13.905 -6.578 13.655 1.00 96.19 72 ARG A CA 1
ATOM 568 C C . ARG A 1 72 ? -14.440 -5.283 14.267 1.00 96.19 72 ARG A C 1
ATOM 570 O O . ARG A 1 72 ? -15.136 -5.344 15.279 1.00 96.19 72 ARG A O 1
ATOM 577 N N . LEU A 1 73 ? -14.078 -4.127 13.711 1.00 96.25 73 LEU A N 1
ATOM 578 C CA . LEU A 1 73 ? -14.524 -2.817 14.189 1.00 96.25 73 LEU A CA 1
ATOM 579 C C . LEU A 1 73 ? -15.985 -2.537 13.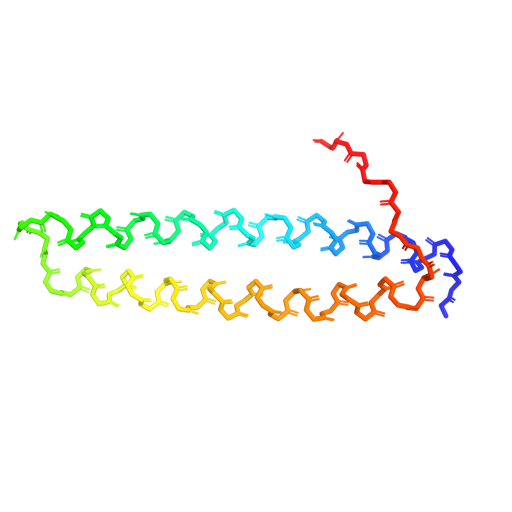800 1.00 96.25 73 LEU A C 1
ATOM 581 O O . LEU A 1 73 ? -16.692 -1.843 14.527 1.00 96.25 73 LEU A O 1
ATOM 585 N N . GLY A 1 74 ? -16.440 -3.096 12.676 1.00 96.69 74 GLY A N 1
ATOM 586 C CA . GLY A 1 74 ? -17.802 -2.966 12.155 1.00 96.69 74 GLY A CA 1
ATOM 587 C C . GLY A 1 74 ? -18.054 -1.689 11.347 1.00 96.69 74 GLY A C 1
ATOM 588 O O . GLY A 1 74 ? -19.170 -1.471 10.881 1.00 96.69 74 GLY A O 1
ATOM 589 N N . TYR A 1 75 ? -17.043 -0.836 11.175 1.00 95.81 75 TYR A N 1
ATOM 590 C CA . TYR A 1 75 ? -17.096 0.366 10.344 1.00 95.81 75 TYR A CA 1
ATOM 591 C C . TYR A 1 75 ? -15.686 0.806 9.933 1.00 95.81 75 TYR A C 1
ATOM 593 O O . TYR A 1 75 ? -14.686 0.376 10.505 1.00 95.81 75 TYR A O 1
ATOM 601 N N . VAL A 1 76 ? -15.605 1.702 8.947 1.00 96.44 76 VAL A N 1
ATOM 602 C CA . VAL A 1 76 ? -14.349 2.353 8.553 1.00 96.44 76 VAL A CA 1
ATOM 603 C C . VAL A 1 76 ? -14.206 3.664 9.335 1.00 96.44 76 VAL A C 1
ATOM 605 O O . VAL A 1 76 ? -15.025 4.567 9.139 1.00 96.44 76 VAL A O 1
ATOM 608 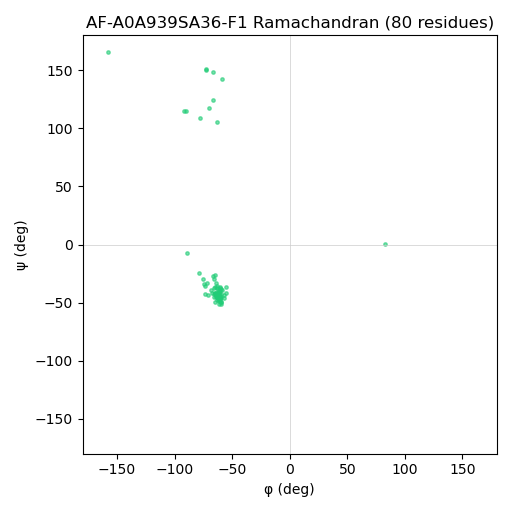N N . PRO A 1 77 ? -13.202 3.809 10.217 1.00 95.44 77 PRO A N 1
ATOM 609 C CA . PRO A 1 77 ? -13.046 5.010 11.020 1.00 95.44 77 PRO A CA 1
ATOM 610 C C . PRO A 1 77 ? -12.555 6.180 10.166 1.00 95.44 77 PRO A C 1
ATOM 612 O O . PRO A 1 77 ? -11.823 6.018 9.184 1.00 95.44 77 PRO A O 1
ATOM 615 N N . LYS A 1 78 ? -12.929 7.400 10.563 1.00 95.50 78 LYS A N 1
ATOM 616 C CA . LYS A 1 78 ? -12.414 8.611 9.922 1.00 95.50 78 LYS A CA 1
ATOM 617 C C . LYS A 1 78 ? -10.942 8.777 10.287 1.00 95.50 78 LYS A C 1
ATOM 619 O O . LYS A 1 78 ? -10.609 9.001 11.444 1.00 95.50 78 LYS A O 1
ATOM 624 N N . VAL A 1 79 ? -10.070 8.728 9.285 1.00 93.62 79 VAL A N 1
ATOM 625 C CA . VAL A 1 79 ? -8.632 8.955 9.465 1.00 93.62 79 VAL A CA 1
ATOM 626 C C . VAL A 1 79 ? -8.332 10.442 9.285 1.00 93.62 79 VAL A C 1
ATOM 628 O O . VAL A 1 79 ? -8.528 10.950 8.176 1.00 93.62 79 VAL A O 1
ATOM 631 N N . PRO A 1 80 ? -7.873 11.157 10.330 1.00 87.69 80 PRO A N 1
ATOM 632 C CA . PRO A 1 80 ? -7.440 12.542 10.191 1.00 87.69 80 PRO A CA 1
ATOM 633 C C . PRO A 1 80 ? -6.298 12.638 9.179 1.00 87.69 80 PRO A C 1
ATOM 635 O O . PRO A 1 80 ? -5.428 11.762 9.153 1.00 87.69 80 PRO A O 1
ATOM 638 N N . ALA A 1 81 ? -6.289 13.705 8.377 1.00 75.56 81 ALA A N 1
ATOM 639 C CA . ALA A 1 81 ? -5.078 14.112 7.680 1.00 75.56 81 ALA A CA 1
ATOM 640 C C . ALA A 1 81 ? -4.058 14.483 8.765 1.00 75.56 81 ALA A C 1
ATOM 642 O O . ALA A 1 81 ? -4.263 15.457 9.488 1.00 75.56 81 ALA A O 1
ATOM 643 N N . GLY A 1 82 ? -3.079 13.604 8.977 1.00 56.47 82 GLY A N 1
ATOM 644 C CA . GLY A 1 82 ? -1.885 13.925 9.753 1.00 56.47 82 GLY A CA 1
ATOM 645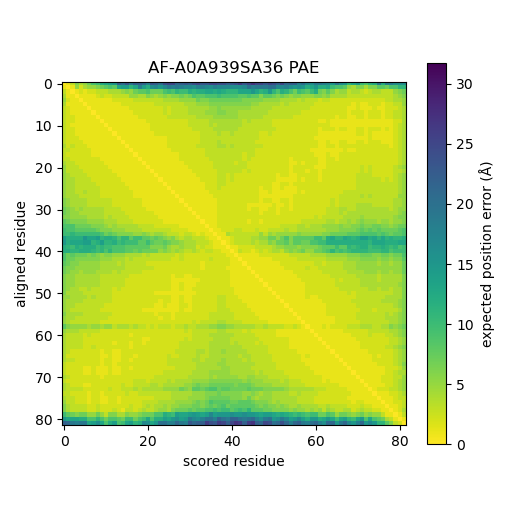 C C . GLY A 1 82 ? -0.923 14.731 8.902 1.00 56.47 82 GLY A C 1
ATOM 646 O O . GLY A 1 82 ? -1.005 14.591 7.659 1.00 56.47 82 GLY A O 1
#

Organism: NCBI:txid2823807

Sequence (82 aa):
MAQPELERLTIDAIREYRASVALAETARLQRVAAQADADCCPERRAELQRINEHAETEHRARQLVLNSLIDRLGYVPKVPAG

Radius of gyration: 16.86 Å; Cα contacts (8 Å, |Δi|>4): 55; chains: 1; bounding box: 39×22×48 Å

pLDDT: mean 94.77, std 5.8, range [56.47, 98.0]

Nearest PDB structures (foldseek):
  2q0o-assembly1_C  TM=9.666E-01  e=1.050E-03  Sinorhizobium fredii NGR234
  2efl-assembly1_A-2  TM=9.817E-01  e=2.262E+00  Homo sapiens
  2efk-assembly1_A-2  TM=9.808E-01  e=2.711E+00  Homo sapiens
  7n6g-assembly1_3I  TM=8.372E-01  e=4.962E+00  Chlamydomonas reinhardtii
  8pew-assembly1_b  TM=6.791E-01  e=4.397E+00  Enterobacteria phage P4

Secondary structure (DSSP, 8-state):
--HHHHHHHHHHHHHHHHHHHHHHHHHHHHHHHHHH-TT--HHHHHHHHHHHHHHHHHHHHHHHHHHHHHHHHTS-------

Foldseek 3Di:
DDLVVLLVVLLVLVVVLVVLVVQLVVLVVVLVVLVVDPPRDPVVNVVSVVSNVVSVVVSVVSVVVSVVSCVVSVHRDDHDPD

Solvent-accessible surface area (backbone atoms only — not comparable to full-atom values): 4505 Å² total; per-residue (Å²): 131,57,70,73,56,51,50,51,53,39,47,51,40,50,52,52,32,53,52,32,46,55,50,24,51,51,31,44,52,52,33,51,49,42,69,70,37,87,84,52,52,71,68,60,46,55,49,34,46,53,50,23,55,50,32,49,52,54,29,51,53,40,47,55,53,38,51,56,42,33,65,72,68,71,53,83,77,88,68,76,91,125